Protein AF-A0A727ZCG1-F1 (afdb_monomer_lite)

Organism: Salmonella paratyphi B (NCBI:txid57045)

Radius of gyration: 13.61 Å; chains: 1; bounding box: 32×18×32 Å

pLDDT: mean 92.05, std 10.2, range [42.97, 98.06]

Secondary structure (DSSP, 8-state):
-HHHHHTTTTTS-EEEEEE--S--EEHHHHHGGG-S-GGG--EE-TT---GGGEEEEEEE-TT---

Structure (mmCIF, N/CA/C/O backbone):
data_AF-A0A727ZCG1-F1
#
_entry.id   AF-A0A727ZCG1-F1
#
loop_
_atom_site.group_PDB
_atom_site.id
_atom_site.type_symbol
_atom_site.label_atom_id
_atom_site.label_alt_id
_atom_site.label_comp_id
_atom_site.label_asym_id
_atom_site.label_entity_id
_atom_site.label_seq_id
_atom_site.pdbx_PDB_ins_code
_atom_site.Cartn_x
_atom_site.Cartn_y
_atom_site.Cartn_z
_atom_site.occupancy
_atom_site.B_iso_or_equiv
_atom_site.auth_seq_id
_atom_site.auth_comp_id
_atom_site.auth_asym_id
_atom_site.auth_atom_id
_atom_site.pdbx_PDB_model_num
ATOM 1 N N . MET A 1 1 ? 9.334 8.946 1.554 1.00 80.94 1 MET A N 1
ATOM 2 C CA . MET A 1 1 ? 8.535 8.876 0.306 1.00 80.94 1 MET A CA 1
ATOM 3 C C . MET A 1 1 ? 8.007 7.459 0.139 1.00 80.94 1 MET A C 1
ATOM 5 O O . MET A 1 1 ? 8.630 6.554 0.680 1.00 80.94 1 MET A O 1
ATOM 9 N N . ALA A 1 2 ? 6.910 7.251 -0.599 1.00 83.88 2 ALA A N 1
ATOM 10 C CA . ALA A 1 2 ? 6.348 5.911 -0.833 1.00 83.88 2 ALA A CA 1
ATOM 11 C C . ALA A 1 2 ? 7.367 4.927 -1.446 1.00 83.88 2 ALA A C 1
ATOM 13 O O . ALA A 1 2 ? 7.341 3.741 -1.142 1.00 83.88 2 ALA A O 1
ATOM 14 N N . THR A 1 3 ? 8.317 5.434 -2.235 1.00 87.38 3 THR A N 1
ATOM 15 C CA . THR A 1 3 ? 9.441 4.678 -2.811 1.00 87.38 3 THR A CA 1
ATOM 16 C C . THR A 1 3 ? 10.348 4.033 -1.756 1.00 87.38 3 THR A C 1
ATOM 18 O O . THR A 1 3 ? 10.747 2.885 -1.919 1.00 87.38 3 THR A O 1
ATOM 21 N N . ASN A 1 4 ? 10.626 4.718 -0.642 1.00 89.12 4 ASN A N 1
ATOM 22 C CA . ASN A 1 4 ? 11.454 4.168 0.439 1.00 89.12 4 ASN A CA 1
ATOM 23 C C . ASN A 1 4 ? 10.756 2.985 1.113 1.00 89.12 4 ASN A C 1
ATOM 25 O O . ASN A 1 4 ? 11.393 1.980 1.397 1.00 89.12 4 ASN A O 1
ATOM 29 N N . PHE A 1 5 ? 9.443 3.075 1.334 1.00 89.25 5 PHE A N 1
ATOM 30 C CA . PHE A 1 5 ? 8.675 1.960 1.892 1.00 89.25 5 PHE A CA 1
ATOM 31 C C . PHE A 1 5 ? 8.591 0.796 0.904 1.00 89.25 5 PHE A C 1
ATOM 33 O O . PHE A 1 5 ? 8.832 -0.346 1.284 1.00 89.25 5 PHE A O 1
ATOM 40 N N . ALA A 1 6 ? 8.327 1.093 -0.372 1.00 90.94 6 ALA A N 1
ATOM 41 C CA . ALA A 1 6 ? 8.243 0.088 -1.428 1.00 90.94 6 ALA A CA 1
ATOM 42 C C . ALA A 1 6 ? 9.546 -0.710 -1.602 1.00 90.94 6 ALA A C 1
ATOM 44 O O . ALA A 1 6 ? 9.488 -1.885 -1.945 1.00 90.94 6 ALA A O 1
ATOM 45 N N . THR A 1 7 ? 10.700 -0.097 -1.330 1.00 91.50 7 THR A N 1
ATOM 46 C CA . THR A 1 7 ? 12.022 -0.736 -1.442 1.00 91.50 7 THR A CA 1
ATOM 47 C C . THR A 1 7 ? 12.550 -1.297 -0.120 1.00 91.50 7 THR A C 1
ATOM 49 O O . THR A 1 7 ? 13.703 -1.723 -0.036 1.00 91.50 7 THR A O 1
ATOM 52 N N . SER A 1 8 ? 11.747 -1.280 0.952 1.00 88.69 8 SER A N 1
ATOM 53 C CA . SER A 1 8 ? 12.206 -1.609 2.308 1.00 88.69 8 SER A CA 1
ATOM 54 C C . SER A 1 8 ? 13.478 -0.835 2.695 1.00 88.69 8 SER A C 1
ATOM 56 O O . SER A 1 8 ? 14.418 -1.404 3.253 1.00 88.69 8 SER A O 1
ATOM 58 N N . PHE A 1 9 ? 13.506 0.460 2.378 1.00 87.94 9 PHE A N 1
ATOM 59 C CA . PHE A 1 9 ? 14.640 1.367 2.564 1.00 87.94 9 PHE A CA 1
ATOM 60 C C . PHE A 1 9 ? 15.893 0.942 1.781 1.00 87.94 9 PHE A C 1
ATOM 62 O O . PHE A 1 9 ? 17.001 0.987 2.308 1.00 87.94 9 PHE A O 1
ATOM 69 N N . GLY A 1 10 ? 15.701 0.543 0.519 1.00 86.44 10 GLY A N 1
ATOM 70 C CA . GLY A 1 10 ? 16.779 0.225 -0.426 1.00 86.44 10 GLY A CA 1
ATOM 71 C C . GLY A 1 10 ? 17.310 -1.205 -0.335 1.00 86.44 10 GLY A C 1
ATOM 72 O O . GLY A 1 10 ? 18.376 -1.506 -0.856 1.00 86.44 10 GLY A O 1
ATOM 73 N N . ASN A 1 11 ? 16.582 -2.094 0.342 1.00 86.44 11 ASN A N 1
ATOM 74 C CA . ASN A 1 11 ? 16.973 -3.496 0.480 1.00 86.44 11 ASN A CA 1
ATOM 75 C C . ASN A 1 11 ? 16.420 -4.381 -0.642 1.00 86.44 11 ASN A C 1
ATOM 77 O O . ASN A 1 11 ? 17.005 -5.420 -0.930 1.00 86.44 11 ASN A O 1
ATOM 81 N N . ASN A 1 12 ? 15.289 -4.003 -1.246 1.00 90.88 12 ASN A N 1
ATOM 82 C CA . ASN A 1 12 ? 14.602 -4.80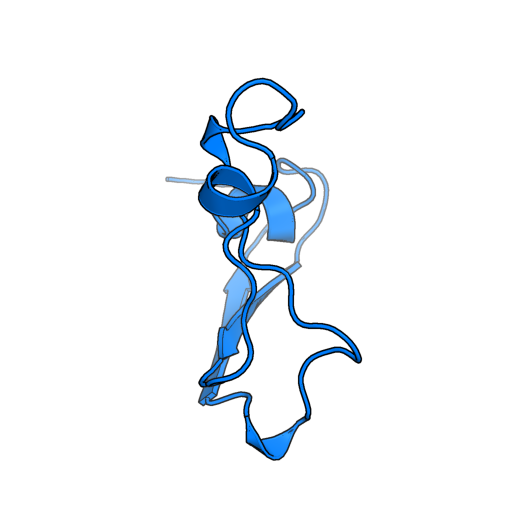8 -2.254 1.00 90.88 12 ASN A CA 1
ATOM 83 C C . ASN A 1 12 ? 14.026 -3.928 -3.367 1.00 90.88 12 ASN A C 1
ATOM 85 O O . ASN A 1 12 ? 13.663 -2.775 -3.132 1.00 90.88 12 ASN A O 1
ATOM 89 N N . ASP A 1 13 ? 13.879 -4.499 -4.560 1.00 93.12 13 ASP A N 1
ATOM 90 C CA . ASP A 1 13 ? 13.013 -3.933 -5.593 1.00 93.12 13 ASP A CA 1
ATOM 91 C C . ASP A 1 13 ? 11.543 -4.015 -5.150 1.00 93.12 13 ASP A C 1
ATOM 93 O O . ASP A 1 13 ? 11.160 -4.864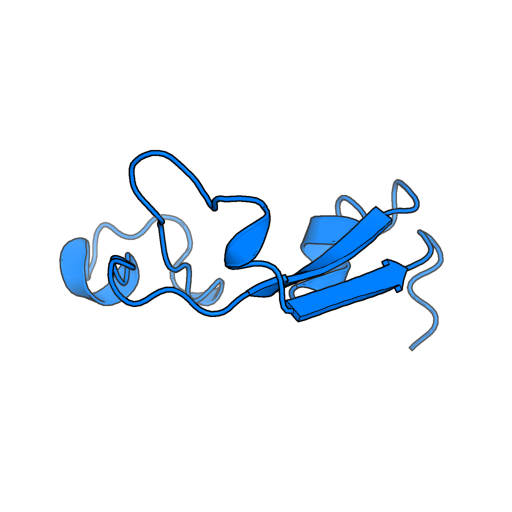 -4.338 1.00 93.12 13 ASP A O 1
ATOM 97 N N . GLY A 1 14 ? 10.693 -3.150 -5.699 1.00 94.12 14 GLY A N 1
ATOM 98 C CA . GLY A 1 14 ? 9.287 -3.085 -5.319 1.00 94.12 14 GLY A CA 1
ATOM 99 C C . GLY A 1 14 ? 8.405 -2.343 -6.313 1.00 94.12 14 GLY A C 1
ATOM 100 O O . GLY A 1 14 ? 8.776 -2.089 -7.458 1.00 94.12 14 GLY A O 1
ATOM 101 N N . TYR A 1 15 ? 7.204 -1.989 -5.859 1.00 95.50 15 TYR A N 1
ATOM 102 C CA . TYR A 1 15 ? 6.219 -1.244 -6.640 1.00 95.50 15 TYR A CA 1
ATOM 103 C C . TYR A 1 15 ? 5.571 -0.156 -5.789 1.00 95.50 15 TYR A C 1
ATOM 105 O O . TYR A 1 15 ? 5.221 -0.385 -4.631 1.00 95.50 15 TYR A O 1
ATOM 113 N N . VAL A 1 16 ? 5.341 1.008 -6.391 1.00 96.19 16 VAL A N 1
ATOM 114 C CA . VAL A 1 16 ? 4.445 2.036 -5.852 1.00 96.19 16 VAL A CA 1
ATOM 115 C C . VAL A 1 16 ? 3.108 1.926 -6.572 1.00 96.19 16 VAL A C 1
ATOM 117 O O . VAL A 1 16 ? 3.043 2.127 -7.783 1.00 96.19 16 VAL A O 1
ATOM 120 N N . TYR A 1 17 ? 2.045 1.621 -5.831 1.00 96.62 17 TYR A N 1
ATOM 121 C CA . TYR A 1 17 ? 0.682 1.563 -6.359 1.00 96.62 17 TYR A CA 1
ATOM 122 C C . TYR A 1 17 ? -0.019 2.910 -6.195 1.00 96.62 17 TYR A C 1
ATOM 124 O O . TYR A 1 17 ? 0.002 3.508 -5.119 1.00 96.62 17 TYR A O 1
ATOM 132 N N . TYR A 1 18 ? -0.692 3.358 -7.251 1.00 96.75 18 TYR A N 1
ATOM 133 C CA . TYR A 1 18 ? -1.572 4.523 -7.214 1.00 96.75 18 TYR A CA 1
ATOM 134 C C . TYR A 1 18 ? -2.998 4.035 -7.030 1.00 96.75 18 TYR A C 1
ATOM 136 O O . TYR A 1 18 ? -3.466 3.194 -7.796 1.00 96.75 18 TYR A O 1
ATOM 144 N N . THR A 1 19 ? -3.699 4.554 -6.031 1.00 96.81 19 THR A N 1
ATOM 145 C CA . THR A 1 19 ? -5.034 4.071 -5.671 1.00 96.81 19 THR A CA 1
ATOM 146 C C . THR A 1 19 ? -6.010 5.229 -5.537 1.00 96.81 19 THR A C 1
ATOM 148 O O . THR A 1 19 ? -5.624 6.371 -5.273 1.00 96.81 19 THR A O 1
ATOM 151 N N . ARG A 1 20 ? -7.293 4.950 -5.764 1.00 95.75 20 ARG A N 1
ATOM 152 C CA . ARG A 1 20 ? -8.385 5.902 -5.561 1.00 95.75 20 ARG A CA 1
ATOM 153 C C . ARG A 1 20 ? -9.423 5.268 -4.657 1.00 95.75 20 ARG A C 1
ATOM 155 O O . ARG A 1 20 ? -10.246 4.484 -5.105 1.00 95.75 20 ARG A O 1
ATOM 162 N N . VAL A 1 21 ? -9.387 5.656 -3.391 1.00 93.62 21 VAL A N 1
ATOM 163 C CA . VAL A 1 21 ? -10.283 5.166 -2.342 1.00 93.62 21 VAL A CA 1
ATOM 164 C C . VAL A 1 21 ? -10.918 6.349 -1.617 1.00 93.62 21 VAL A C 1
ATOM 166 O O . VAL A 1 21 ? -10.345 7.437 -1.579 1.00 93.62 21 VAL A O 1
ATOM 169 N N . ASN A 1 22 ? -12.111 6.157 -1.057 1.00 93.06 22 ASN A N 1
ATOM 170 C CA . ASN A 1 22 ? -12.868 7.205 -0.357 1.00 93.06 22 ASN A CA 1
ATOM 171 C C . ASN A 1 22 ? -13.093 6.912 1.138 1.00 93.06 22 ASN A C 1
ATOM 173 O O . ASN A 1 22 ? -13.720 7.710 1.827 1.00 93.06 22 ASN A O 1
ATOM 177 N N . ASN A 1 23 ? -12.578 5.788 1.639 1.00 94.31 23 ASN A N 1
ATOM 178 C CA . ASN A 1 23 ? -12.766 5.289 3.003 1.00 94.31 23 ASN A CA 1
ATOM 179 C C . ASN A 1 23 ? -11.472 5.306 3.840 1.00 94.31 23 ASN A C 1
ATOM 181 O O . ASN A 1 23 ? -11.353 4.545 4.800 1.00 94.31 23 ASN A O 1
ATOM 185 N N . GLY A 1 24 ? -10.487 6.122 3.458 1.00 96.88 24 GLY A N 1
ATOM 186 C CA . GLY A 1 24 ? -9.212 6.196 4.165 1.00 96.88 24 GLY A CA 1
ATOM 187 C C . GLY A 1 24 ? -9.298 6.933 5.499 1.00 96.88 24 GLY A C 1
ATOM 188 O O . GLY A 1 24 ? -9.972 7.957 5.612 1.00 96.88 24 GLY A O 1
ATOM 189 N N . ILE A 1 25 ? -8.583 6.416 6.498 1.00 97.88 25 ILE A N 1
ATOM 190 C CA . ILE A 1 25 ? -8.445 7.004 7.830 1.00 97.88 25 ILE A CA 1
ATOM 191 C C . ILE A 1 25 ? -7.077 7.672 7.928 1.00 97.88 25 ILE A C 1
ATOM 193 O O . ILE A 1 25 ? -6.049 7.007 7.851 1.00 97.88 25 ILE A O 1
ATOM 197 N N . ASP A 1 26 ? -7.071 8.986 8.128 1.00 97.69 26 ASP A N 1
ATOM 198 C CA . ASP A 1 26 ? -5.857 9.755 8.404 1.00 97.69 26 ASP A CA 1
ATOM 199 C C . ASP A 1 26 ? -5.370 9.468 9.831 1.00 97.69 26 ASP A C 1
ATOM 201 O O . ASP A 1 26 ? -5.978 9.919 10.808 1.00 97.69 26 ASP A O 1
ATOM 205 N N . ILE A 1 27 ? -4.289 8.694 9.950 1.00 97.94 27 ILE A N 1
ATOM 206 C CA . ILE A 1 27 ? -3.784 8.206 11.240 1.00 97.94 27 ILE A CA 1
ATOM 207 C C . ILE A 1 27 ? -3.324 9.359 12.131 1.00 97.94 27 ILE A C 1
ATOM 209 O O . ILE A 1 27 ? -3.595 9.362 13.333 1.00 97.94 27 ILE A O 1
ATOM 213 N N . ASN A 1 28 ? -2.714 10.389 11.547 1.00 97.94 28 ASN A N 1
ATOM 214 C CA . ASN A 1 28 ? -2.266 11.556 12.300 1.00 97.94 28 ASN A CA 1
ATOM 215 C C . ASN A 1 28 ? -3.430 12.358 12.873 1.00 97.94 28 ASN A C 1
ATOM 217 O O . ASN A 1 28 ? -3.326 12.871 13.986 1.00 97.94 28 ASN A O 1
ATOM 221 N N . LYS A 1 29 ? -4.547 12.458 12.145 1.00 97.69 29 LYS A N 1
ATOM 222 C CA . LYS A 1 29 ? -5.747 13.124 12.671 1.00 97.69 29 LYS A CA 1
ATOM 223 C C . LYS A 1 29 ? -6.421 12.334 13.785 1.00 97.69 29 LYS A C 1
ATOM 225 O O . LYS A 1 29 ? -6.977 12.950 14.688 1.00 97.69 29 LYS A O 1
ATOM 230 N N . VAL A 1 30 ? -6.401 11.003 13.713 1.00 97.69 30 VAL A N 1
ATOM 231 C CA . VAL A 1 30 ? -7.064 10.150 14.710 1.00 97.69 30 VAL A CA 1
ATOM 232 C C . VAL A 1 30 ? -6.240 10.029 15.989 1.00 97.69 30 VAL A C 1
ATOM 234 O O . VAL A 1 30 ? -6.800 10.159 17.073 1.00 97.69 30 VAL A O 1
ATOM 237 N N . LEU A 1 31 ? -4.932 9.790 15.875 1.00 97.56 31 LEU A N 1
ATOM 238 C CA . LEU A 1 31 ? -4.069 9.525 17.032 1.00 97.56 31 LEU A CA 1
ATOM 239 C C . LEU A 1 31 ? -3.414 10.784 17.605 1.00 97.56 31 LEU A C 1
ATOM 241 O O . LEU A 1 31 ? -3.036 10.799 18.771 1.00 97.56 31 LEU A O 1
ATOM 245 N N . VAL A 1 32 ? -3.294 11.857 16.817 1.00 95.75 32 VAL A N 1
ATOM 246 C CA . VAL A 1 32 ? -2.707 13.137 17.241 1.00 95.75 32 VAL A CA 1
ATOM 247 C C . VAL A 1 32 ? -1.323 12.930 17.878 1.00 95.75 32 VAL A C 1
ATOM 249 O O . VAL A 1 32 ? -0.365 12.630 17.167 1.00 95.75 32 VAL A O 1
ATOM 252 N N . ALA A 1 33 ? -1.209 13.078 19.202 1.00 96.38 33 ALA A N 1
ATOM 253 C CA . ALA A 1 33 ? 0.042 12.958 19.946 1.00 96.38 33 ALA A CA 1
ATOM 254 C C . ALA A 1 33 ? 0.513 11.502 20.091 1.00 96.38 33 ALA A C 1
ATOM 256 O O . ALA A 1 33 ? 1.703 11.275 20.293 1.00 96.38 33 ALA A O 1
ATOM 257 N N . ASP A 1 34 ? -0.396 10.539 19.932 1.00 97.38 34 ASP A N 1
ATOM 258 C CA . ASP A 1 34 ? -0.116 9.108 20.064 1.00 97.38 34 ASP A CA 1
ATOM 259 C C . ASP A 1 34 ? 0.277 8.457 18.726 1.00 97.38 34 ASP A C 1
ATOM 261 O O . ASP A 1 34 ? 0.485 7.245 18.660 1.00 97.38 34 ASP A O 1
ATOM 265 N N . SER A 1 35 ? 0.381 9.234 17.638 1.00 97.19 35 SER A N 1
ATOM 266 C CA . SER A 1 35 ? 0.853 8.713 16.350 1.00 97.19 35 SER A CA 1
ATOM 267 C C . SER A 1 35 ? 2.319 8.267 16.474 1.00 97.19 35 SER A C 1
ATOM 269 O O . SER A 1 35 ? 3.176 9.097 16.791 1.00 97.19 35 SER A O 1
ATOM 271 N N . PRO A 1 36 ? 2.655 6.988 16.210 1.00 96.38 36 PRO A N 1
ATOM 272 C CA . PRO A 1 36 ? 4.024 6.492 16.362 1.00 96.38 36 PRO A CA 1
ATOM 273 C C . PRO A 1 36 ? 4.968 7.047 15.287 1.00 96.38 36 PRO A C 1
ATOM 275 O O . PRO A 1 36 ? 6.156 7.250 15.545 1.00 96.38 36 PRO A O 1
ATOM 278 N N . TYR A 1 37 ? 4.439 7.334 14.091 1.00 95.81 37 TYR A N 1
ATOM 279 C CA . TYR A 1 37 ? 5.216 7.772 12.929 1.00 95.81 37 TYR A CA 1
ATOM 280 C C . TYR A 1 37 ? 4.560 8.959 12.201 1.00 95.81 37 TYR A C 1
ATOM 282 O O . TYR A 1 37 ? 4.222 8.876 11.019 1.00 95.81 37 TYR A O 1
ATOM 290 N N . PRO A 1 38 ? 4.423 10.133 12.845 1.00 95.12 38 PRO A N 1
ATOM 291 C CA . PRO A 1 38 ? 3.636 11.233 12.292 1.00 95.12 38 PRO A CA 1
ATOM 292 C C . PRO A 1 38 ? 4.195 11.812 10.987 1.00 95.12 38 PRO A C 1
ATOM 294 O O . PRO A 1 38 ? 3.465 12.417 10.203 1.00 95.12 38 PRO A O 1
ATOM 297 N N . ARG A 1 39 ? 5.486 11.600 10.712 1.00 94.50 39 ARG A N 1
ATOM 298 C CA . ARG A 1 39 ? 6.144 12.042 9.473 1.00 94.50 39 ARG A CA 1
ATOM 299 C C . ARG A 1 39 ? 5.782 11.207 8.242 1.00 94.50 39 ARG A C 1
ATOM 301 O O . ARG A 1 39 ? 6.071 11.648 7.133 1.00 94.50 39 ARG A O 1
ATOM 308 N N . GLU A 1 40 ? 5.176 10.037 8.413 1.00 94.06 40 GLU A N 1
ATOM 309 C CA . GLU A 1 40 ? 4.815 9.153 7.297 1.00 94.06 40 GLU A CA 1
ATOM 310 C C . GLU A 1 40 ? 3.517 9.575 6.603 1.00 94.06 40 GLU A C 1
ATOM 312 O O . GLU A 1 40 ? 3.290 9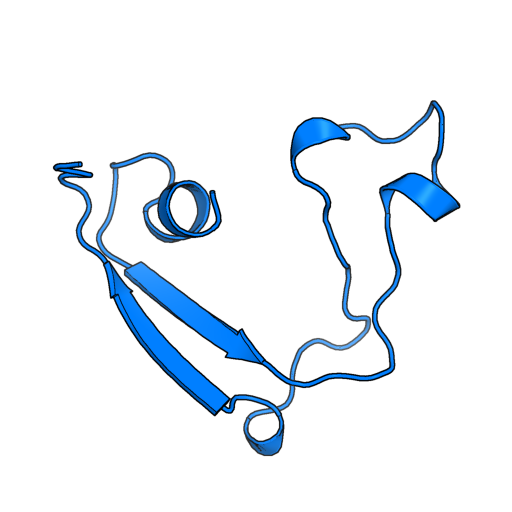.183 5.461 1.00 94.06 40 GLU A O 1
ATOM 317 N N . ALA A 1 41 ? 2.710 10.425 7.257 1.00 94.88 41 ALA A N 1
ATOM 318 C CA . ALA A 1 41 ? 1.412 10.889 6.760 1.00 94.88 41 ALA A CA 1
ATOM 319 C C . ALA A 1 41 ? 0.510 9.723 6.305 1.00 94.88 41 ALA A C 1
ATOM 321 O O . ALA A 1 41 ? -0.113 9.772 5.243 1.00 94.88 41 ALA A O 1
ATOM 322 N N . GLU A 1 42 ? 0.484 8.659 7.112 1.00 95.69 42 GLU A N 1
ATOM 323 C CA . GLU A 1 42 ? -0.206 7.412 6.798 1.00 95.69 42 GLU A CA 1
ATOM 324 C C . GLU A 1 42 ? -1.727 7.600 6.693 1.00 95.69 42 GLU A C 1
ATOM 326 O O . GLU A 1 42 ? -2.372 8.193 7.565 1.00 95.69 42 GLU A O 1
ATOM 331 N N . ILE A 1 43 ? -2.297 7.019 5.634 1.00 96.88 43 ILE A N 1
ATOM 332 C CA 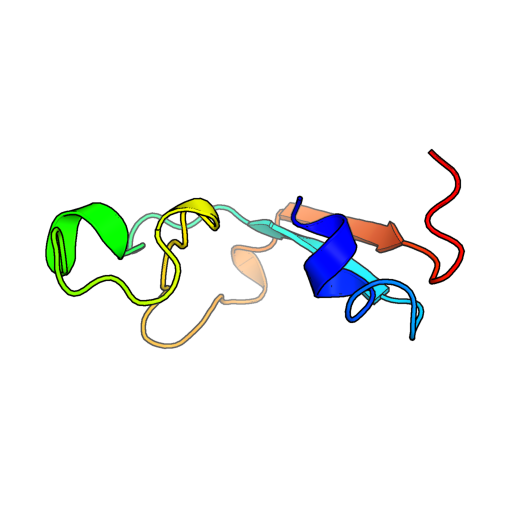. ILE A 1 43 ? -3.736 6.827 5.466 1.00 96.88 43 ILE A CA 1
ATOM 333 C C . ILE A 1 43 ? -4.027 5.324 5.495 1.00 96.88 43 ILE A C 1
ATOM 335 O O . ILE A 1 43 ? -3.708 4.608 4.543 1.00 96.88 43 ILE A O 1
ATOM 339 N N . ALA A 1 44 ? -4.665 4.843 6.559 1.00 97.00 44 ALA A N 1
ATOM 340 C CA . ALA A 1 44 ? -5.040 3.439 6.682 1.00 97.00 44 ALA A CA 1
ATOM 341 C C . ALA A 1 44 ? -6.364 3.158 5.961 1.00 97.00 44 ALA A C 1
ATOM 343 O O . ALA A 1 44 ? -7.329 3.912 6.103 1.00 97.00 44 ALA A O 1
ATOM 344 N N . ILE A 1 45 ? -6.433 2.050 5.217 1.00 97.44 45 ILE A N 1
ATOM 345 C CA . ILE A 1 45 ? -7.647 1.600 4.519 1.00 97.44 45 ILE A CA 1
ATOM 346 C C . ILE A 1 45 ? -8.161 0.314 5.187 1.00 97.44 45 ILE A C 1
ATOM 348 O O . ILE A 1 45 ? -7.635 -0.769 4.907 1.00 97.44 45 ILE A O 1
ATOM 352 N N . PRO A 1 46 ? -9.175 0.384 6.074 1.00 96.00 46 PRO A N 1
ATOM 353 C CA . PRO A 1 46 ? -9.735 -0.806 6.708 1.00 96.00 46 PRO A CA 1
ATOM 354 C C . PRO A 1 46 ? -10.273 -1.791 5.666 1.00 96.00 46 PRO A C 1
ATOM 356 O O . PRO A 1 46 ? -11.040 -1.415 4.781 1.00 96.00 46 PRO A O 1
ATOM 359 N N . GLY A 1 47 ? -9.875 -3.060 5.772 1.00 95.50 47 GLY A N 1
ATOM 360 C CA . GLY A 1 47 ? -10.245 -4.097 4.801 1.00 95.50 47 GLY A CA 1
ATOM 361 C C . GLY A 1 47 ? -9.418 -4.096 3.509 1.00 95.50 47 GLY A C 1
ATOM 362 O O . GLY A 1 47 ? -9.668 -4.929 2.640 1.00 95.50 47 GLY A O 1
ATOM 363 N N . GLY A 1 48 ? -8.417 -3.217 3.396 1.00 95.69 48 GLY A N 1
ATOM 364 C CA . GLY A 1 48 ? -7.494 -3.164 2.265 1.00 95.69 48 GLY A CA 1
ATOM 365 C C . GLY A 1 48 ? -8.066 -2.488 1.018 1.00 95.69 48 GLY A C 1
ATOM 366 O O . GLY A 1 48 ? -9.179 -1.963 1.003 1.00 95.69 48 GLY A O 1
ATOM 367 N N . ILE A 1 49 ? -7.264 -2.488 -0.046 1.00 97.00 49 ILE A N 1
ATOM 368 C CA . ILE A 1 49 ? -7.588 -1.855 -1.329 1.00 97.00 49 ILE A CA 1
ATOM 369 C C . ILE A 1 49 ? -8.039 -2.936 -2.310 1.00 97.00 49 ILE A C 1
ATOM 371 O O . ILE A 1 49 ? -7.351 -3.942 -2.493 1.00 97.00 49 ILE A O 1
ATOM 375 N N . LYS A 1 50 ? -9.194 -2.743 -2.955 1.00 96.50 50 LYS A N 1
ATOM 376 C CA . LYS A 1 50 ? -9.690 -3.676 -3.974 1.00 96.50 50 LYS A CA 1
ATOM 377 C C . LYS A 1 50 ? -8.945 -3.462 -5.296 1.00 96.50 50 LYS A C 1
ATOM 379 O O . LYS A 1 50 ? -8.601 -2.325 -5.609 1.00 96.50 50 LYS A O 1
ATOM 384 N N . PRO A 1 51 ? -8.777 -4.499 -6.138 1.00 96.25 51 PRO A N 1
ATOM 385 C CA . PRO A 1 51 ? -8.082 -4.351 -7.419 1.00 96.25 51 PRO A CA 1
ATOM 386 C C . PRO A 1 51 ? -8.659 -3.260 -8.333 1.00 96.25 51 PRO A C 1
ATOM 388 O O . PRO A 1 51 ? -7.901 -2.557 -8.988 1.00 96.25 51 PRO A O 1
ATOM 391 N N . GLY A 1 52 ? -9.985 -3.075 -8.347 1.00 97.12 52 GLY A N 1
ATOM 392 C CA . GLY A 1 52 ? -10.643 -2.039 -9.157 1.00 97.12 52 GLY A CA 1
ATOM 393 C C . GLY A 1 52 ? -10.361 -0.597 -8.716 1.00 97.12 52 GLY A C 1
ATOM 394 O O . GLY A 1 52 ? -10.575 0.323 -9.499 1.00 97.12 52 GLY A O 1
ATOM 395 N N . ASP A 1 53 ? -9.853 -0.403 -7.497 1.00 97.69 53 ASP A N 1
ATOM 396 C CA . ASP A 1 53 ? -9.479 0.908 -6.956 1.00 97.69 53 ASP A CA 1
ATOM 397 C C . ASP A 1 53 ? -7.993 1.234 -7.202 1.00 97.69 53 ASP A C 1
ATOM 399 O O . ASP A 1 53 ? -7.523 2.322 -6.855 1.00 97.69 53 ASP A O 1
ATOM 403 N N . VAL A 1 54 ? -7.235 0.312 -7.809 1.00 97.94 54 VAL A N 1
ATOM 404 C CA . VAL A 1 54 ? -5.842 0.521 -8.221 1.00 97.94 54 VAL A CA 1
ATOM 405 C C . VAL A 1 54 ? -5.824 1.150 -9.613 1.00 97.94 54 VAL A C 1
ATOM 407 O O . VAL A 1 54 ? -6.279 0.565 -10.590 1.00 97.94 54 VAL A O 1
ATOM 410 N N . LEU A 1 55 ? -5.273 2.356 -9.710 1.00 98.06 55 LEU A N 1
ATOM 411 C CA . LEU A 1 55 ? -5.165 3.114 -10.957 1.00 98.06 55 LEU A CA 1
ATOM 412 C C . LEU A 1 55 ? -3.947 2.705 -11.797 1.00 98.06 55 LEU A C 1
ATOM 414 O O . LEU A 1 55 ? -3.929 2.932 -13.004 1.00 98.06 55 LEU A O 1
ATOM 418 N N . GLY A 1 56 ? -2.919 2.146 -11.158 1.00 97.75 56 GLY A N 1
ATOM 419 C CA . GLY A 1 56 ? -1.680 1.723 -11.803 1.00 97.75 56 GLY A CA 1
ATOM 420 C C . GLY A 1 56 ? -0.563 1.459 -10.797 1.00 97.75 56 GLY A C 1
ATOM 421 O O . GLY A 1 56 ? -0.751 1.620 -9.588 1.00 97.75 56 GLY A O 1
ATOM 422 N N . ALA A 1 57 ? 0.608 1.075 -11.305 1.00 97.19 57 ALA A N 1
ATOM 423 C CA . ALA A 1 57 ? 1.801 0.836 -10.503 1.00 97.19 57 ALA A CA 1
ATOM 424 C C . ALA A 1 57 ? 3.068 1.298 -11.234 1.00 97.19 57 ALA A C 1
ATOM 426 O O . ALA A 1 57 ? 3.169 1.152 -12.452 1.00 97.19 57 ALA A O 1
ATOM 427 N N . THR A 1 58 ? 4.039 1.803 -10.475 1.00 95.75 58 THR A N 1
ATOM 428 C CA . THR A 1 58 ? 5.395 2.104 -10.951 1.00 95.75 58 THR A CA 1
ATOM 429 C C . THR A 1 58 ? 6.368 1.129 -10.290 1.00 95.75 58 THR A C 1
ATOM 431 O O . THR A 1 58 ? 6.430 1.121 -9.056 1.00 95.75 58 THR A O 1
ATOM 434 N N . PRO A 1 59 ? 7.116 0.305 -11.050 1.00 94.75 59 PRO A N 1
ATOM 435 C CA . PRO A 1 59 ? 8.210 -0.474 -10.481 1.00 94.75 59 PRO A CA 1
ATOM 436 C C . PRO A 1 59 ? 9.310 0.465 -9.977 1.00 94.75 59 PRO A C 1
ATOM 438 O O . PRO A 1 59 ? 9.606 1.481 -10.607 1.00 94.75 59 PRO A O 1
ATOM 441 N N . VAL A 1 60 ? 9.912 0.128 -8.842 1.00 93.12 60 VAL A N 1
ATOM 442 C CA . VAL A 1 60 ? 11.008 0.880 -8.220 1.00 93.12 60 VAL A CA 1
ATOM 443 C C . VAL A 1 60 ? 12.123 -0.083 -7.835 1.00 93.12 60 VAL A C 1
ATOM 445 O O . VAL A 1 60 ? 11.847 -1.198 -7.400 1.00 93.12 60 VAL A O 1
ATOM 448 N N . ASN A 1 61 ? 13.374 0.331 -8.010 1.00 90.62 61 ASN A N 1
ATOM 449 C CA . ASN A 1 61 ? 14.539 -0.490 -7.697 1.00 90.62 61 ASN A CA 1
ATOM 450 C C . ASN A 1 61 ? 15.102 -0.183 -6.304 1.00 90.62 61 ASN A C 1
ATOM 452 O O . ASN A 1 61 ? 14.943 0.924 -5.783 1.00 90.62 61 ASN A O 1
ATOM 456 N N . ALA A 1 62 ? 15.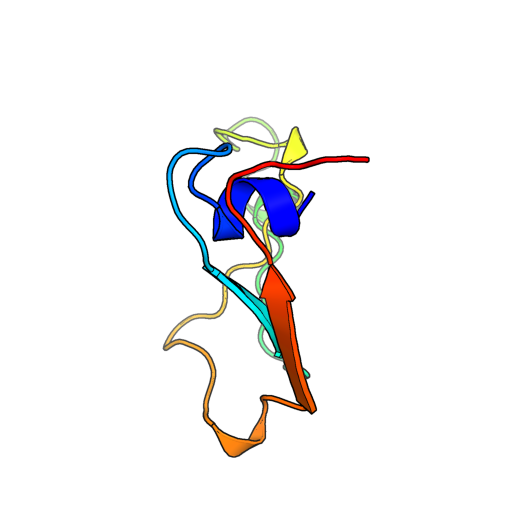789 -1.167 -5.726 1.00 85.00 62 ALA A N 1
ATOM 457 C CA . ALA A 1 62 ? 16.472 -1.052 -4.439 1.00 85.00 62 ALA A CA 1
ATOM 458 C C . ALA A 1 62 ? 17.545 0.047 -4.431 1.00 85.00 62 ALA A C 1
ATOM 460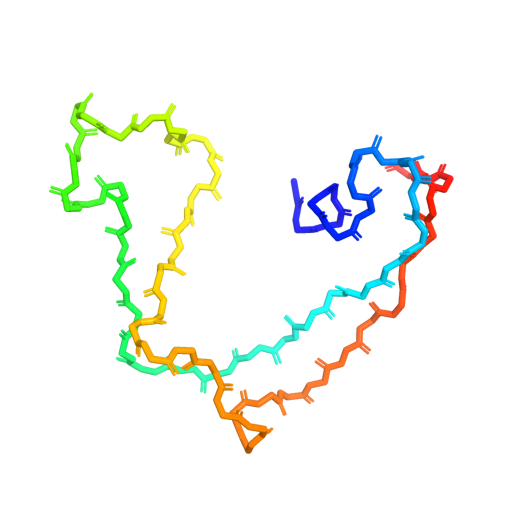 O O . ALA A 1 62 ? 17.807 0.639 -3.392 1.00 85.00 62 ALA A O 1
ATOM 461 N N . ASP A 1 63 ? 18.133 0.352 -5.589 1.00 76.69 63 ASP A N 1
ATOM 462 C CA . ASP A 1 63 ? 19.295 1.237 -5.694 1.00 76.69 63 ASP A CA 1
ATOM 463 C C . ASP A 1 63 ? 19.012 2.713 -5.369 1.00 76.69 63 ASP A C 1
ATOM 465 O O . ASP A 1 63 ? 19.961 3.490 -5.384 1.00 76.69 63 ASP A O 1
ATOM 469 N N . ILE A 1 64 ? 17.753 3.107 -5.090 1.00 61.44 64 ILE A N 1
ATOM 470 C CA . ILE A 1 64 ? 17.280 4.478 -4.776 1.00 61.44 64 ILE A CA 1
ATOM 471 C C . ILE A 1 64 ? 18.197 5.572 -5.362 1.00 61.44 64 ILE A C 1
ATOM 473 O O . ILE A 1 64 ? 18.692 6.449 -4.657 1.00 61.44 64 ILE A O 1
ATOM 477 N N . LEU A 1 65 ? 18.490 5.501 -6.662 1.00 47.53 65 LEU A N 1
ATOM 478 C CA . LEU A 1 65 ? 19.363 6.467 -7.322 1.00 47.53 65 LEU A CA 1
ATOM 479 C C . LEU A 1 65 ? 18.526 7.671 -7.746 1.00 47.53 65 LEU A C 1
ATOM 481 O O . LEU A 1 65 ? 18.294 7.795 -8.937 1.00 47.53 65 LEU A O 1
ATOM 485 N N . TYR A 1 66 ? 18.054 8.494 -6.799 1.00 42.97 66 TYR A N 1
ATOM 486 C CA . TYR A 1 66 ? 17.751 9.937 -6.941 1.00 42.97 66 TYR A CA 1
ATOM 487 C C . TYR A 1 66 ? 17.508 10.580 -5.570 1.00 42.97 66 TYR A C 1
ATOM 489 O O . TYR A 1 66 ? 16.612 10.102 -4.836 1.00 42.97 66 TYR A O 1
#

Foldseek 3Di:
DQLCVQLVNLVFKGKDWDFDDDQWDQQCVVCVVNRPCVVVRDTDDVPDGDPVRTPDMDIHHSRPPD

InterPro domains:
  IPR054695 Pierisin-like domain [PF22596] (9-62)

Sequence (66 aa):
MATNFATSFGNNDGYVYYTRVNNGIDINKVLVADSPYPREAEIAIPGGIKPGDVLGATPVNADILY